Protein AF-A0A7Z8PC67-F1 (afdb_monomer_lite)

Secondary structure (DSSP, 8-state):
-------HHHHHHHHHTPPPSSPPP--SHHHHHHHHHIIIIIHHHHHHHHHHH-S-SHHHHHHHHHHHHHHHHHHHTT----HHHHHHHHHHHHHHHHS-HHHHHHHHHHHHH-HHHHHTT-TT-S-TTT----HHHHHTT-S-SGGGHHHHHHHHHHHHHHHHHT-

Sequence (167 aa):
MSKFMQDKELGQYRDLVKPLGYFEEGFNWKTAIGTMFIALIMLPASMYMQLMIGEVSLGPAAQWVTVILFLEMAKRARTFLKPAEIFILQSMIMIFIGLSPIEGFFWRQYIVQSDAARSFGLAGAFPDWYAPVAQEVLDTRSFFHTAWVVPMILLFVTMVVGRVDSL

Structure (mmCIF, N/CA/C/O backbone):
data_AF-A0A7Z8PC67-F1
#
_entry.id   AF-A0A7Z8PC67-F1
#
loop_
_atom_site.group_PDB
_atom_site.id
_atom_site.type_symbol
_atom_site.label_atom_id
_atom_site.label_alt_id
_atom_site.label_comp_id
_atom_site.label_asym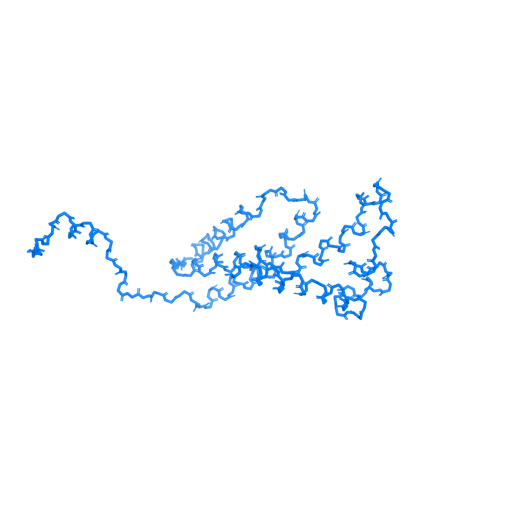_id
_atom_site.label_entity_id
_atom_site.label_seq_id
_atom_site.pdbx_PDB_ins_code
_atom_site.Cartn_x
_atom_site.Cartn_y
_atom_site.Cartn_z
_atom_site.occupancy
_atom_site.B_iso_or_equiv
_atom_site.auth_seq_id
_atom_site.auth_comp_id
_atom_site.auth_asym_id
_atom_site.auth_atom_id
_atom_site.pdbx_PDB_model_num
ATOM 1 N N . MET A 1 1 ? 10.513 -40.609 40.629 1.00 44.62 1 MET A N 1
ATOM 2 C CA . MET A 1 1 ? 9.077 -40.503 40.290 1.00 44.62 1 MET A CA 1
ATOM 3 C C . MET A 1 1 ? 8.455 -39.469 41.230 1.00 44.62 1 MET A C 1
ATOM 5 O O . MET A 1 1 ? 7.997 -39.828 42.304 1.00 44.62 1 MET A O 1
ATOM 9 N N . SER A 1 2 ? 8.581 -38.175 40.906 1.00 45.47 2 SER A N 1
ATOM 10 C CA . SER A 1 2 ? 8.124 -37.073 41.770 1.00 45.47 2 SER A CA 1
ATOM 11 C C . SER A 1 2 ? 6.746 -36.607 41.314 1.00 45.47 2 SER A C 1
ATOM 13 O O . SER A 1 2 ? 6.560 -36.187 40.175 1.00 45.47 2 SER A O 1
ATOM 15 N N . LYS A 1 3 ? 5.777 -36.777 42.206 1.00 52.38 3 LYS A N 1
ATOM 16 C CA . LYS A 1 3 ? 4.346 -36.591 42.005 1.00 52.38 3 LYS A CA 1
ATOM 17 C C . LYS A 1 3 ? 3.982 -35.163 42.439 1.00 52.38 3 LYS A C 1
ATOM 19 O O . LYS A 1 3 ? 4.010 -34.873 43.625 1.00 52.38 3 LYS A O 1
ATOM 24 N N . PHE A 1 4 ? 3.649 -34.307 41.474 1.00 53.88 4 PHE A N 1
ATOM 25 C CA . PHE A 1 4 ? 2.626 -33.250 41.557 1.00 53.88 4 PHE A CA 1
ATOM 26 C C . PHE A 1 4 ? 2.487 -32.451 42.874 1.00 53.88 4 PHE A C 1
ATOM 28 O O . PHE A 1 4 ? 1.382 -32.327 43.399 1.00 53.88 4 PHE A O 1
ATOM 35 N N . MET A 1 5 ? 3.554 -31.830 43.380 1.00 57.97 5 MET A N 1
ATOM 36 C CA . MET A 1 5 ? 3.373 -30.635 44.214 1.00 57.97 5 MET A CA 1
ATOM 37 C C . MET A 1 5 ? 3.044 -29.496 43.251 1.00 57.97 5 MET A C 1
ATOM 39 O O . MET A 1 5 ? 3.919 -28.971 42.570 1.00 57.97 5 MET A O 1
ATOM 43 N N . GLN A 1 6 ? 1.753 -29.212 43.100 1.00 62.25 6 GLN A N 1
ATOM 44 C CA . GLN A 1 6 ? 1.259 -28.072 42.343 1.00 62.25 6 GLN A CA 1
ATOM 45 C C . GLN A 1 6 ? 1.787 -26.808 43.029 1.00 62.25 6 GLN A C 1
ATOM 47 O O . GLN A 1 6 ? 1.271 -26.397 44.065 1.00 62.25 6 GLN A O 1
ATOM 52 N N . ASP A 1 7 ? 2.889 -26.281 42.500 1.00 72.81 7 ASP A N 1
ATOM 53 C CA . ASP A 1 7 ? 3.613 -25.159 43.082 1.00 72.81 7 ASP A CA 1
ATOM 54 C C . ASP A 1 7 ? 2.678 -23.947 43.161 1.00 72.81 7 ASP A C 1
ATOM 56 O O . ASP A 1 7 ? 2.104 -23.512 42.156 1.00 72.81 7 ASP A O 1
ATOM 60 N N . LYS A 1 8 ? 2.452 -23.454 44.379 1.00 73.75 8 LYS A N 1
ATOM 61 C CA . LYS A 1 8 ? 1.458 -22.413 44.670 1.00 73.75 8 LYS A CA 1
ATOM 62 C C . LYS A 1 8 ? 1.803 -21.114 43.933 1.00 73.75 8 LYS A C 1
ATOM 64 O O . LYS A 1 8 ? 0.904 -20.425 43.457 1.00 73.75 8 LYS A O 1
ATOM 69 N N . GLU A 1 9 ? 3.101 -20.874 43.758 1.00 74.00 9 GLU A N 1
ATOM 70 C CA . GLU A 1 9 ? 3.676 -19.791 42.962 1.00 74.00 9 GLU A CA 1
ATOM 71 C C . GLU A 1 9 ? 3.319 -19.946 41.472 1.00 74.00 9 GLU A C 1
ATOM 73 O O . GLU A 1 9 ? 2.787 -19.019 40.865 1.00 74.00 9 GLU A O 1
ATOM 78 N N . LEU A 1 10 ? 3.498 -21.139 40.878 1.00 74.12 10 LEU A N 1
ATOM 79 C CA . LEU A 1 10 ? 3.113 -21.408 39.478 1.00 74.12 10 LEU A CA 1
ATOM 80 C C . LEU A 1 10 ? 1.608 -21.229 39.247 1.00 74.12 10 LEU A C 1
ATOM 82 O O . LEU A 1 10 ? 1.200 -20.733 38.197 1.00 74.12 10 LEU A O 1
ATOM 86 N N . GLY A 1 11 ? 0.780 -21.620 40.219 1.00 75.06 11 GLY A N 1
ATOM 87 C CA . GLY A 1 11 ? -0.660 -21.363 40.186 1.00 75.06 11 GLY A CA 1
ATOM 88 C C . GLY A 1 11 ? -0.975 -19.867 40.155 1.00 75.06 11 GLY A C 1
ATOM 89 O O . GLY A 1 11 ? -1.784 -19.436 39.337 1.00 75.06 11 GLY A O 1
ATOM 90 N N . GLN A 1 12 ? -0.275 -19.078 40.972 1.00 77.94 12 GLN A N 1
ATOM 91 C CA . GLN A 1 12 ? -0.425 -17.627 41.023 1.00 77.94 12 GLN A CA 1
ATOM 92 C C . GLN A 1 12 ? -0.035 -16.980 39.687 1.00 77.94 12 GLN A C 1
ATOM 94 O O . GLN A 1 12 ? -0.828 -16.221 39.138 1.00 77.94 12 GLN A O 1
ATOM 99 N N . TYR A 1 13 ? 1.107 -17.352 39.096 1.00 77.31 13 TYR A N 1
ATOM 100 C CA . TYR A 1 13 ? 1.516 -16.855 37.772 1.00 77.31 13 TYR A CA 1
ATOM 101 C C . TYR A 1 13 ? 0.562 -17.273 36.647 1.00 77.31 13 TYR A C 1
ATOM 103 O O . TYR A 1 13 ? 0.290 -16.483 35.744 1.00 77.31 13 TYR A O 1
ATOM 111 N N . ARG A 1 14 ? 0.013 -18.491 36.707 1.00 77.81 14 ARG A N 1
ATOM 112 C CA . ARG A 1 14 ? -0.984 -18.968 35.739 1.00 77.81 14 ARG A CA 1
ATOM 113 C C . ARG A 1 14 ? -2.300 -18.199 35.848 1.00 77.81 14 ARG A C 1
ATOM 115 O O . ARG A 1 14 ? -2.924 -17.911 34.832 1.00 77.81 14 ARG A O 1
ATOM 122 N N . ASP A 1 15 ? -2.711 -17.854 37.063 1.00 78.75 15 ASP A N 1
ATOM 123 C CA . ASP A 1 15 ? -3.965 -17.141 37.307 1.00 78.75 15 ASP A CA 1
ATOM 124 C C . ASP A 1 15 ? -3.859 -15.632 37.014 1.00 78.75 15 ASP A C 1
ATOM 126 O O . ASP A 1 15 ? -4.884 -15.001 36.747 1.00 78.75 15 ASP A O 1
ATOM 130 N N . LEU A 1 16 ? -2.642 -15.066 36.977 1.00 81.25 16 LEU A N 1
ATOM 131 C CA . LEU A 1 16 ? -2.389 -13.700 36.490 1.00 81.25 16 LEU A CA 1
ATOM 132 C C . LEU A 1 16 ? -2.697 -13.536 34.994 1.00 81.25 16 LEU A C 1
ATOM 134 O O . LEU A 1 16 ? -3.027 -12.436 34.555 1.00 81.25 16 LEU A O 1
ATOM 138 N N . VAL A 1 17 ? -2.611 -14.616 34.212 1.00 74.25 17 VAL A N 1
ATOM 139 C CA . VAL A 1 17 ? -2.887 -14.618 32.770 1.00 74.25 17 VAL A CA 1
ATOM 140 C C . VAL A 1 17 ? -3.969 -15.651 32.472 1.00 74.25 17 VAL A C 1
ATOM 142 O O . VAL A 1 17 ? -3.735 -16.679 31.837 1.00 74.25 17 VAL A O 1
ATOM 145 N N . LYS A 1 18 ? -5.194 -15.385 32.939 1.00 73.19 18 LYS A N 1
ATOM 146 C CA . LYS A 1 18 ? -6.349 -16.155 32.472 1.00 73.19 18 LYS A CA 1
ATOM 147 C C . LYS A 1 18 ? -6.612 -15.827 30.999 1.00 73.19 18 LYS A C 1
ATOM 149 O O . LYS A 1 18 ? -6.814 -14.653 30.680 1.00 73.19 18 LYS A O 1
ATOM 154 N N . PRO A 1 19 ? -6.646 -16.831 30.103 1.00 71.56 19 PRO A N 1
ATOM 155 C CA . PRO A 1 19 ? -7.062 -16.600 28.729 1.00 71.56 19 PRO A CA 1
ATOM 156 C C . PRO A 1 19 ? -8.501 -16.079 28.730 1.00 71.56 19 PRO A C 1
ATOM 158 O O . PRO A 1 19 ? -9.335 -16.525 29.524 1.00 71.56 19 PRO A O 1
ATOM 161 N N . LEU A 1 20 ? -8.785 -15.111 27.860 1.00 66.81 20 LEU A N 1
ATOM 162 C CA . LEU A 1 20 ? -10.130 -14.566 27.713 1.00 66.81 20 LEU A CA 1
ATOM 163 C C . LEU A 1 20 ? -11.090 -15.704 27.343 1.00 66.81 20 LEU A C 1
ATOM 165 O O . LEU A 1 20 ? -10.846 -16.455 26.403 1.00 66.81 20 LEU A O 1
ATOM 169 N N . GLY A 1 21 ? -12.172 -15.848 28.112 1.00 78.31 21 GLY A N 1
ATOM 170 C CA . GLY A 1 21 ? -13.147 -16.928 27.922 1.00 78.31 21 GLY A CA 1
ATOM 171 C C . GLY A 1 21 ? -14.048 -16.752 26.697 1.00 78.31 21 GLY A C 1
ATOM 172 O O . GLY A 1 21 ? -14.796 -17.665 26.361 1.00 78.31 21 GLY A O 1
ATOM 173 N N . TYR A 1 22 ? -13.999 -15.592 26.040 1.00 81.44 22 TYR A N 1
ATOM 174 C CA . TYR A 1 22 ? -14.762 -15.296 24.833 1.00 81.44 22 TYR A CA 1
ATOM 175 C C . TYR A 1 22 ? -13.953 -14.408 23.888 1.00 81.44 22 TYR A C 1
ATOM 177 O O . TYR A 1 22 ? -13.145 -13.584 24.318 1.00 81.44 22 TYR A O 1
ATOM 185 N N . PHE A 1 23 ? -14.197 -14.580 22.592 1.00 80.81 23 PHE A N 1
ATOM 186 C CA . PHE A 1 23 ? -13.659 -13.723 21.545 1.00 80.81 23 PHE A CA 1
ATOM 187 C C . PHE A 1 23 ? -14.688 -12.646 21.209 1.00 80.81 23 PHE A C 1
ATOM 189 O O . PHE A 1 23 ? -15.853 -12.953 20.957 1.00 80.81 23 PHE A O 1
ATOM 196 N N . GLU A 1 24 ? -14.268 -11.382 21.212 1.00 85.69 24 GLU A N 1
ATOM 197 C CA . GLU A 1 24 ? -15.101 -10.297 20.702 1.00 85.69 24 GLU A CA 1
ATOM 198 C C . GLU A 1 24 ? -15.010 -10.232 19.177 1.00 85.69 24 GLU A C 1
ATOM 200 O O . GLU A 1 24 ? -13.920 -10.209 18.605 1.00 85.69 24 GLU A O 1
ATOM 205 N N . GLU A 1 25 ? -16.161 -10.154 18.511 1.00 89.88 25 GLU A N 1
ATOM 206 C CA . GLU A 1 25 ? -16.210 -9.934 17.071 1.00 89.88 25 GLU A CA 1
ATOM 207 C C . GLU A 1 25 ? -15.798 -8.494 16.736 1.00 89.88 25 GLU A C 1
ATOM 209 O O . GLU A 1 25 ? -16.452 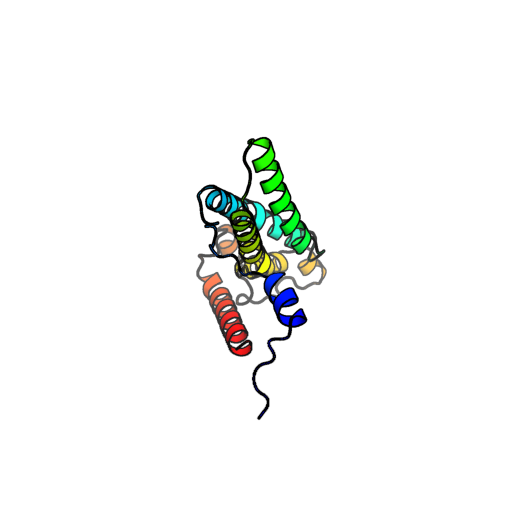-7.521 17.129 1.00 89.88 25 GLU A O 1
ATOM 214 N N . GLY A 1 26 ? -14.690 -8.365 16.006 1.00 90.44 26 GLY A N 1
ATOM 215 C CA . GLY A 1 26 ? -14.199 -7.084 15.506 1.00 90.44 26 GLY A CA 1
ATOM 216 C C . GLY A 1 26 ? -14.739 -6.724 14.125 1.00 90.44 26 GLY A C 1
ATOM 217 O O . GLY A 1 26 ? -14.739 -5.548 13.778 1.00 90.44 26 GLY A O 1
ATOM 218 N N . PHE A 1 27 ? -15.167 -7.706 13.321 1.00 94.50 27 PHE A N 1
ATOM 219 C CA . PHE A 1 27 ? -15.549 -7.470 11.930 1.00 94.50 27 PHE A CA 1
ATOM 220 C C . PHE A 1 27 ? -17.002 -7.015 11.859 1.00 94.50 27 PHE A C 1
ATOM 222 O O . PHE A 1 27 ? -17.933 -7.797 12.007 1.00 94.50 27 PHE A O 1
ATOM 229 N N . ASN A 1 28 ? -17.201 -5.721 11.650 1.00 94.38 28 ASN A N 1
ATOM 230 C CA . ASN A 1 28 ? -18.521 -5.125 11.507 1.00 94.38 28 ASN A CA 1
ATOM 231 C C . ASN A 1 28 ? -18.498 -3.924 10.553 1.00 94.38 28 ASN A C 1
ATOM 233 O O . ASN A 1 28 ? -17.485 -3.604 9.928 1.00 94.38 28 ASN A O 1
ATOM 237 N N . TRP A 1 29 ? -19.630 -3.228 10.448 1.00 93.94 29 TRP A N 1
ATOM 238 C CA . TRP A 1 29 ? -19.782 -2.105 9.527 1.00 93.94 29 TRP A CA 1
ATOM 239 C C . TRP A 1 29 ? -18.808 -0.944 9.792 1.00 93.94 29 TRP A C 1
ATOM 241 O O . TRP A 1 29 ? -18.331 -0.324 8.843 1.00 93.94 29 TRP A O 1
ATOM 251 N N . LYS A 1 30 ? -18.433 -0.686 11.057 1.00 92.56 30 LYS A N 1
ATOM 252 C CA . LYS A 1 30 ? -17.432 0.344 11.392 1.00 92.56 30 LYS A CA 1
ATOM 253 C C . LYS A 1 30 ? -16.067 -0.028 10.819 1.00 92.56 30 LYS A C 1
ATOM 255 O O . LYS A 1 30 ? -15.424 0.801 10.179 1.00 92.56 30 LYS A O 1
ATOM 260 N N . THR A 1 31 ? -15.649 -1.284 10.992 1.00 94.50 31 THR A N 1
ATOM 261 C CA . THR A 1 31 ? -14.382 -1.765 10.425 1.00 94.50 31 THR A CA 1
ATOM 262 C C . THR A 1 31 ? -14.425 -1.873 8.907 1.00 94.50 31 THR A C 1
ATOM 264 O O . THR A 1 31 ? -13.419 -1.596 8.264 1.00 94.50 31 THR A O 1
ATOM 267 N N . ALA A 1 32 ? -15.574 -2.206 8.312 1.00 95.19 32 ALA A N 1
ATOM 268 C CA . ALA A 1 32 ? -15.727 -2.267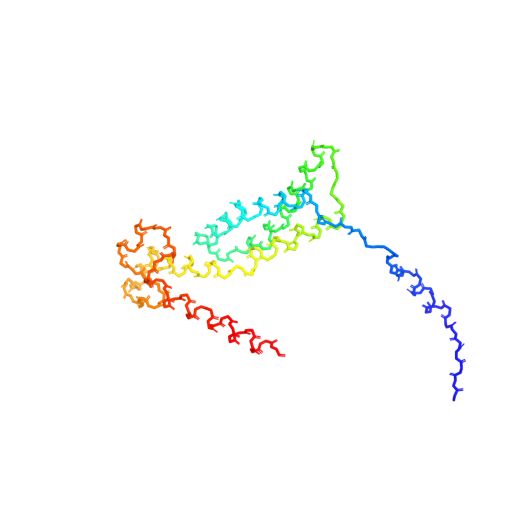 6.860 1.00 95.19 32 ALA A CA 1
ATOM 269 C C . ALA A 1 32 ? -15.556 -0.880 6.218 1.00 95.19 32 ALA A C 1
ATOM 271 O O . ALA A 1 32 ? -14.752 -0.721 5.299 1.00 95.19 32 ALA A O 1
ATOM 272 N N . ILE A 1 33 ? -16.232 0.143 6.755 1.00 94.19 33 ILE A N 1
ATOM 273 C CA . ILE A 1 33 ? -16.065 1.531 6.298 1.00 94.19 33 ILE A CA 1
ATOM 274 C C . ILE A 1 33 ? -14.627 2.006 6.527 1.00 94.19 33 ILE A C 1
ATOM 276 O O . ILE A 1 33 ? -14.026 2.599 5.632 1.00 94.19 33 ILE A O 1
ATOM 280 N N . GLY A 1 34 ? -14.050 1.725 7.700 1.00 93.50 34 GLY A N 1
ATOM 281 C CA . GLY A 1 34 ? -12.664 2.096 7.985 1.00 93.50 34 GLY A CA 1
ATOM 282 C C . GLY A 1 34 ? -11.673 1.438 7.021 1.00 93.50 34 GLY A C 1
ATOM 283 O O . GLY A 1 34 ? -10.769 2.099 6.521 1.00 93.50 34 GLY A O 1
ATOM 284 N N . THR A 1 35 ? -11.893 0.173 6.666 1.00 94.00 35 THR A N 1
ATOM 285 C CA . THR A 1 35 ? -11.085 -0.543 5.665 1.00 94.00 35 THR A CA 1
ATOM 286 C C . THR A 1 35 ? -11.206 0.094 4.285 1.00 94.00 35 THR A C 1
ATOM 288 O O . THR A 1 35 ? -10.203 0.267 3.597 1.00 94.00 35 THR A O 1
ATOM 291 N N . MET A 1 36 ? -12.409 0.513 3.889 1.00 94.75 36 MET A N 1
ATOM 292 C CA . MET A 1 36 ? -12.616 1.231 2.631 1.00 94.75 36 MET A CA 1
ATOM 293 C C . MET A 1 36 ? -11.879 2.577 2.612 1.00 94.75 36 MET A C 1
ATOM 295 O O . MET A 1 36 ? -11.252 2.915 1.611 1.00 94.75 36 MET A O 1
ATOM 299 N N . PHE A 1 37 ? -11.893 3.319 3.722 1.00 92.62 37 PHE A N 1
ATOM 300 C CA . PHE A 1 37 ? -11.102 4.544 3.869 1.00 92.62 37 PHE A CA 1
ATOM 301 C C . PHE A 1 37 ? -9.599 4.267 3.716 1.00 92.62 37 PHE A C 1
ATOM 303 O O . PHE A 1 37 ? -8.906 4.985 2.996 1.00 92.62 37 PHE A O 1
ATOM 310 N N . ILE A 1 38 ? -9.095 3.199 4.340 1.00 91.62 38 ILE A N 1
ATOM 311 C CA . ILE A 1 38 ? -7.688 2.796 4.221 1.00 91.62 38 ILE A CA 1
ATOM 312 C C . ILE A 1 38 ? -7.340 2.496 2.756 1.00 91.62 38 ILE A C 1
ATOM 314 O O . ILE A 1 38 ? -6.372 3.038 2.228 1.00 91.62 38 ILE A O 1
ATOM 318 N N . ALA A 1 39 ? -8.155 1.686 2.080 1.00 90.31 39 ALA A N 1
ATOM 319 C CA . ALA A 1 39 ? -7.901 1.273 0.704 1.00 90.31 39 ALA A CA 1
ATOM 320 C C . ALA A 1 39 ? -7.987 2.432 -0.305 1.00 90.31 39 ALA A C 1
ATOM 322 O O . ALA A 1 39 ? -7.179 2.502 -1.226 1.00 90.31 39 ALA A O 1
ATOM 323 N N . LEU A 1 40 ? -8.960 3.336 -0.153 1.00 91.44 40 LEU A N 1
ATOM 324 C CA . LEU A 1 40 ? -9.225 4.383 -1.147 1.00 91.44 40 LEU A CA 1
ATOM 325 C C . LEU A 1 40 ? -8.478 5.691 -0.890 1.00 91.44 40 LEU A C 1
ATOM 327 O O . LEU A 1 40 ? -8.261 6.447 -1.832 1.00 91.44 40 LEU A O 1
ATOM 331 N N . ILE A 1 41 ? -8.128 5.991 0.361 1.00 90.38 41 ILE A N 1
ATOM 332 C CA . ILE A 1 41 ? -7.524 7.278 0.733 1.00 90.38 41 ILE A CA 1
ATOM 333 C C . ILE A 1 41 ? -6.104 7.067 1.236 1.00 90.38 41 ILE A C 1
ATOM 335 O O . ILE A 1 41 ? -5.178 7.689 0.717 1.00 90.38 41 ILE A O 1
ATOM 339 N N . MET A 1 42 ? -5.910 6.178 2.213 1.00 87.62 42 MET A N 1
ATOM 340 C CA . MET A 1 42 ? -4.589 6.014 2.826 1.00 87.62 42 MET A CA 1
ATOM 341 C C . MET A 1 42 ? -3.583 5.384 1.870 1.00 87.62 42 MET A C 1
ATOM 343 O O . MET A 1 42 ? -2.465 5.878 1.791 1.00 87.62 42 MET A O 1
ATOM 347 N N . LEU A 1 43 ? -3.980 4.350 1.125 1.00 86.94 43 LEU A N 1
ATOM 348 C CA . LEU A 1 43 ? -3.107 3.675 0.166 1.00 86.94 43 LEU A CA 1
ATOM 349 C C . LEU A 1 43 ? -2.560 4.626 -0.921 1.00 86.94 43 LEU A C 1
ATOM 351 O O . LEU A 1 43 ? -1.342 4.742 -1.035 1.00 86.94 43 LEU A O 1
ATOM 355 N N . PRO A 1 44 ? -3.382 5.363 -1.699 1.00 87.38 44 PRO A N 1
ATOM 356 C CA . PRO A 1 44 ? -2.833 6.276 -2.702 1.00 87.38 44 PRO A CA 1
ATOM 357 C C . PRO A 1 44 ? -2.046 7.435 -2.077 1.00 87.38 44 PRO A C 1
ATOM 359 O O . PRO A 1 44 ? -1.051 7.872 -2.656 1.00 87.38 44 PRO A O 1
ATOM 362 N N . ALA A 1 45 ? -2.444 7.917 -0.893 1.00 86.38 45 ALA A N 1
ATOM 363 C CA . ALA A 1 45 ? -1.710 8.967 -0.191 1.00 86.38 45 ALA A CA 1
ATOM 364 C C . ALA A 1 45 ? -0.316 8.498 0.252 1.00 86.38 45 ALA A C 1
ATOM 366 O O . ALA A 1 45 ? 0.663 9.215 0.037 1.00 86.38 45 ALA A O 1
ATOM 367 N N . SER A 1 46 ? -0.202 7.298 0.834 1.00 83.69 46 SER A N 1
ATOM 368 C CA . SER A 1 46 ? 1.088 6.744 1.254 1.00 83.69 46 SER A CA 1
ATOM 369 C C . SER A 1 46 ? 1.994 6.488 0.056 1.00 83.69 46 SER A C 1
ATOM 371 O O . SER A 1 46 ? 3.161 6.870 0.093 1.00 83.69 46 SER A O 1
ATOM 373 N N . MET A 1 47 ? 1.442 5.937 -1.029 1.00 86.12 47 MET A N 1
ATOM 374 C CA . MET A 1 47 ? 2.184 5.686 -2.265 1.00 86.12 47 MET A CA 1
ATOM 375 C C . MET A 1 47 ? 2.720 6.980 -2.882 1.00 86.12 47 MET A C 1
ATOM 377 O O . MET A 1 47 ? 3.890 7.044 -3.246 1.00 86.12 47 MET A O 1
ATOM 381 N N . TYR A 1 48 ? 1.910 8.041 -2.965 1.00 86.81 48 TYR A N 1
ATOM 382 C CA . TYR A 1 48 ? 2.378 9.334 -3.475 1.00 86.81 48 TYR A CA 1
ATOM 383 C C . TYR A 1 48 ? 3.541 9.887 -2.645 1.00 86.81 48 TYR A C 1
ATOM 385 O O . TYR A 1 48 ? 4.562 10.301 -3.197 1.00 86.81 48 TYR A O 1
ATOM 393 N N . MET A 1 49 ? 3.395 9.872 -1.318 1.00 85.44 49 MET A N 1
ATOM 394 C CA . MET A 1 49 ? 4.421 10.378 -0.408 1.00 85.44 49 MET A CA 1
ATOM 395 C C . MET A 1 49 ? 5.722 9.590 -0.548 1.00 85.44 49 MET A C 1
ATOM 397 O O . MET A 1 49 ? 6.788 10.194 -0.637 1.00 85.44 49 MET A O 1
ATOM 401 N N . GLN A 1 50 ? 5.636 8.265 -0.642 1.00 82.56 50 GLN A N 1
ATOM 402 C CA . GLN A 1 50 ? 6.794 7.402 -0.844 1.00 82.56 50 GLN A CA 1
ATOM 403 C C . GLN A 1 50 ? 7.488 7.651 -2.189 1.00 82.56 50 GLN A C 1
ATOM 405 O O . GLN A 1 50 ? 8.713 7.704 -2.236 1.00 82.56 50 GLN A O 1
ATOM 410 N N . LEU A 1 51 ? 6.735 7.852 -3.275 1.00 86.25 51 LEU A N 1
ATOM 411 C CA . LEU A 1 51 ? 7.308 8.133 -4.598 1.00 86.25 51 LEU A CA 1
ATOM 412 C C . LEU A 1 51 ? 8.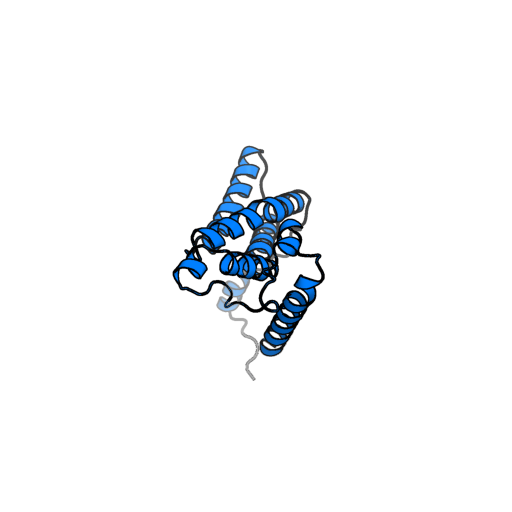009 9.501 -4.644 1.00 86.25 51 LEU A C 1
ATOM 414 O O . LEU A 1 51 ? 9.083 9.628 -5.230 1.00 86.25 51 LEU A O 1
ATOM 418 N N . MET A 1 52 ? 7.413 10.523 -4.026 1.00 83.62 52 MET A N 1
ATOM 419 C CA . MET A 1 52 ? 7.912 11.903 -4.086 1.00 83.62 52 MET A CA 1
ATOM 420 C C . MET A 1 52 ? 9.043 12.192 -3.102 1.00 83.62 52 MET A C 1
ATOM 422 O O . MET A 1 52 ? 10.009 12.866 -3.449 1.00 83.62 52 MET A O 1
ATOM 426 N N . ILE A 1 53 ? 8.903 11.730 -1.861 1.00 83.50 53 ILE A N 1
ATOM 427 C CA . ILE A 1 53 ? 9.831 12.044 -0.764 1.00 83.50 53 ILE A CA 1
ATOM 428 C C . ILE A 1 53 ? 10.865 10.920 -0.595 1.00 83.50 53 ILE A C 1
ATOM 430 O O . ILE A 1 53 ? 11.931 11.140 -0.020 1.00 83.50 53 ILE A O 1
ATOM 434 N N . GLY A 1 54 ? 10.586 9.732 -1.137 1.00 76.31 54 GLY A N 1
ATOM 435 C CA . GLY A 1 54 ? 11.377 8.523 -0.937 1.00 76.31 54 GLY A CA 1
ATOM 436 C C . GLY A 1 54 ? 10.965 7.761 0.325 1.00 76.31 54 GLY A C 1
ATOM 437 O O . GLY A 1 54 ? 10.018 8.123 1.022 1.00 76.31 54 GLY A O 1
ATOM 438 N N . GLU A 1 55 ? 11.719 6.712 0.657 1.00 67.62 55 GLU A N 1
ATOM 439 C CA . GLU A 1 55 ? 11.513 5.857 1.841 1.00 67.62 55 GLU A CA 1
ATOM 440 C C . GLU A 1 55 ? 11.880 6.530 3.180 1.00 67.62 55 GLU A C 1
ATOM 442 O O . GLU A 1 55 ? 12.260 5.866 4.148 1.00 67.62 55 GLU A O 1
ATOM 447 N N . VAL A 1 56 ? 11.775 7.857 3.295 1.00 60.00 56 VAL A N 1
ATOM 448 C CA . VAL A 1 56 ? 11.839 8.478 4.622 1.00 60.00 56 VAL A CA 1
ATOM 449 C C . VAL A 1 56 ? 10.644 7.936 5.410 1.00 60.00 56 VAL A C 1
ATOM 451 O O . VAL A 1 56 ? 9.507 8.059 4.965 1.00 60.00 56 VAL A O 1
ATOM 454 N N . SER A 1 57 ? 10.934 7.290 6.543 1.00 57.59 57 SER A N 1
ATOM 455 C CA . SER A 1 57 ? 10.153 6.313 7.331 1.00 57.59 57 SER A CA 1
ATOM 456 C C . SER A 1 57 ? 8.777 6.747 7.879 1.00 57.59 57 SER A C 1
ATOM 458 O O . SER A 1 57 ? 8.348 6.321 8.952 1.00 57.59 57 SER A O 1
ATOM 460 N N . LEU A 1 58 ? 8.024 7.551 7.134 1.00 61.62 58 LEU A N 1
ATOM 461 C CA . LEU A 1 58 ? 6.640 7.915 7.418 1.00 61.62 58 LEU A CA 1
ATOM 462 C C . LEU A 1 58 ? 5.695 6.708 7.404 1.00 61.62 58 LEU A C 1
ATOM 464 O O . LEU A 1 58 ? 4.640 6.793 8.023 1.00 61.62 58 LEU A O 1
ATOM 468 N N . GLY A 1 59 ? 6.065 5.591 6.765 1.00 68.94 59 GLY A N 1
ATOM 469 C CA . GLY A 1 59 ? 5.243 4.379 6.661 1.00 68.94 59 GLY A CA 1
ATOM 470 C C . GLY A 1 59 ? 4.716 3.887 8.016 1.00 68.94 59 GLY A C 1
ATOM 471 O O . GLY A 1 59 ? 3.511 3.971 8.245 1.00 68.94 59 GLY A O 1
ATOM 472 N N . PRO A 1 60 ? 5.578 3.456 8.959 1.00 73.38 60 PRO A N 1
ATOM 473 C CA . PRO A 1 60 ? 5.140 3.005 10.285 1.00 73.38 60 PRO A CA 1
ATOM 474 C C . PRO A 1 60 ? 4.385 4.072 11.093 1.00 73.38 60 PRO A C 1
ATOM 476 O O . PRO A 1 60 ? 3.437 3.756 11.810 1.00 73.38 60 PRO A O 1
ATOM 479 N N . ALA A 1 61 ? 4.768 5.348 10.975 1.00 78.56 61 ALA A N 1
ATOM 480 C CA . ALA A 1 61 ? 4.101 6.439 11.687 1.00 78.56 61 ALA A CA 1
ATOM 481 C C . ALA A 1 61 ? 2.680 6.690 11.155 1.00 78.56 61 ALA A C 1
ATOM 483 O O . ALA A 1 61 ? 1.745 6.866 11.940 1.00 78.56 61 ALA A O 1
ATOM 484 N N . ALA A 1 62 ? 2.495 6.647 9.833 1.00 78.25 62 ALA A N 1
ATOM 485 C CA . ALA A 1 62 ? 1.203 6.832 9.181 1.00 78.25 62 ALA A CA 1
ATOM 486 C C . ALA A 1 62 ? 0.181 5.777 9.628 1.00 78.25 62 ALA A C 1
ATOM 488 O O . ALA A 1 62 ? -1.007 6.088 9.751 1.00 78.25 62 ALA A O 1
ATOM 489 N N . GLN A 1 63 ? 0.633 4.559 9.944 1.00 82.00 63 GLN A N 1
ATOM 490 C CA . GLN A 1 63 ? -0.238 3.495 10.445 1.00 82.00 63 GLN A CA 1
ATOM 491 C C . GLN A 1 63 ? -0.882 3.883 11.780 1.00 82.00 63 GLN A C 1
ATOM 493 O O . GLN A 1 63 ? -2.108 3.887 11.911 1.00 82.00 63 GLN A O 1
ATOM 498 N N . TRP A 1 64 ? -0.062 4.298 12.747 1.00 87.19 64 TRP A N 1
ATOM 499 C CA . TRP A 1 64 ? -0.539 4.717 14.064 1.00 87.19 64 TRP A CA 1
ATOM 500 C C . TRP A 1 64 ? -1.394 5.978 13.996 1.00 87.19 64 TRP A C 1
ATOM 502 O O . TRP A 1 64 ? -2.439 6.042 14.642 1.00 87.19 64 TRP A O 1
ATOM 512 N N . VAL A 1 65 ? -1.005 6.954 13.171 1.00 88.44 65 VAL A N 1
ATOM 513 C CA . VAL A 1 65 ? -1.802 8.171 12.954 1.00 88.44 65 VAL A CA 1
ATOM 514 C C . VAL A 1 65 ? -3.192 7.821 12.424 1.00 88.44 65 VAL A C 1
ATOM 516 O O . VAL A 1 65 ? -4.180 8.366 12.907 1.00 88.44 65 VAL A O 1
ATOM 519 N N . THR A 1 66 ? -3.296 6.868 11.500 1.00 88.88 66 THR A N 1
ATOM 520 C CA . THR A 1 66 ? -4.587 6.425 10.951 1.00 88.88 66 THR A CA 1
ATOM 521 C C . THR A 1 66 ? -5.481 5.805 12.024 1.00 88.88 66 THR A C 1
ATOM 523 O O . THR A 1 66 ? -6.662 6.145 12.116 1.00 88.88 66 THR A O 1
ATOM 526 N N . VAL A 1 67 ? -4.930 4.946 12.887 1.00 89.62 67 VAL A N 1
ATOM 527 C CA . VAL A 1 67 ? -5.690 4.386 14.018 1.00 89.62 67 VAL A CA 1
ATOM 528 C C . VAL A 1 67 ? -6.141 5.474 14.984 1.00 89.62 67 VAL A C 1
ATOM 530 O O . VAL A 1 67 ? -7.300 5.478 15.403 1.00 89.62 67 VAL A O 1
ATOM 533 N N . ILE A 1 68 ? -5.262 6.425 15.306 1.00 91.88 68 ILE A N 1
ATOM 534 C CA . ILE A 1 68 ? -5.595 7.559 16.175 1.00 91.88 68 ILE A CA 1
ATOM 535 C C . ILE A 1 68 ? -6.721 8.397 15.558 1.00 91.88 68 ILE A C 1
ATOM 537 O O . ILE A 1 68 ? -7.657 8.767 16.265 1.00 91.88 68 ILE A O 1
ATOM 541 N N . LEU A 1 69 ? -6.694 8.646 14.246 1.00 92.81 69 LEU A N 1
ATOM 542 C CA . LEU A 1 69 ? -7.766 9.361 13.550 1.00 92.81 69 LEU A CA 1
ATOM 543 C C . LEU A 1 69 ? -9.112 8.633 13.666 1.00 92.81 69 LEU A C 1
ATOM 545 O O . LEU A 1 69 ? -10.124 9.285 13.928 1.00 92.81 69 LEU A O 1
ATOM 549 N N . PHE A 1 70 ? -9.145 7.303 13.537 1.00 93.25 70 PHE A N 1
ATOM 550 C CA . PHE A 1 70 ? -10.376 6.532 13.744 1.00 93.25 70 PHE A CA 1
ATOM 551 C C . PHE A 1 70 ? -10.867 6.578 15.194 1.00 93.25 70 PHE A C 1
ATOM 553 O O . PHE A 1 70 ? -12.070 6.722 15.425 1.00 93.25 70 PHE A O 1
ATOM 560 N N . LEU A 1 71 ? -9.958 6.503 16.168 1.00 94.00 71 LEU A N 1
ATOM 561 C CA . LEU A 1 71 ? -10.292 6.640 17.588 1.00 94.00 71 LEU A CA 1
ATOM 562 C C . LEU A 1 71 ? -10.885 8.019 17.899 1.00 94.00 71 LEU A C 1
ATOM 564 O O . LEU A 1 71 ? -11.925 8.115 18.555 1.00 94.00 71 LEU A O 1
ATOM 568 N N . GLU A 1 72 ? -10.273 9.083 17.386 1.00 95.12 72 GLU A N 1
ATOM 569 C CA . GLU A 1 72 ? -10.763 10.452 17.554 1.00 95.12 72 GLU A CA 1
ATOM 570 C C . GLU A 1 72 ? -12.091 10.682 16.823 1.00 95.12 72 GLU A C 1
ATOM 572 O O . GLU A 1 72 ? -12.992 11.331 17.360 1.00 95.12 72 GLU A O 1
ATOM 577 N N . MET A 1 73 ? -12.268 10.111 15.629 1.00 93.44 73 MET A N 1
ATOM 578 C CA . MET A 1 73 ? -13.538 10.161 14.903 1.00 93.44 73 MET A CA 1
ATOM 579 C C . MET A 1 73 ? -14.655 9.460 15.682 1.00 93.44 73 MET A C 1
ATOM 581 O O . MET A 1 73 ? -15.736 10.030 15.839 1.00 93.44 73 MET A O 1
ATOM 585 N N . ALA A 1 74 ? -14.392 8.265 16.216 1.00 93.12 74 ALA A N 1
ATOM 586 C CA . ALA A 1 74 ? -15.345 7.534 17.046 1.00 93.12 74 ALA A CA 1
ATOM 587 C C . ALA A 1 74 ? -15.745 8.361 18.276 1.00 93.12 74 ALA A C 1
ATOM 589 O O . ALA A 1 74 ? -16.935 8.587 18.514 1.00 93.12 74 ALA A O 1
ATOM 590 N N . LYS A 1 75 ? -14.754 8.915 18.984 1.00 93.19 75 LYS A N 1
ATOM 591 C CA . LYS A 1 75 ? -14.964 9.781 20.150 1.00 93.19 75 LYS A CA 1
ATOM 592 C C . LYS A 1 75 ? -15.830 11.001 19.816 1.00 93.19 75 LYS A C 1
ATOM 594 O O . LYS A 1 75 ? -16.758 11.314 20.561 1.00 93.19 75 LYS A O 1
ATOM 599 N N . ARG A 1 76 ? -15.584 11.664 18.679 1.00 95.50 76 ARG A N 1
ATOM 600 C CA . ARG A 1 76 ? -16.387 12.810 18.200 1.00 95.50 76 ARG A CA 1
ATOM 601 C C . ARG A 1 76 ? -17.810 12.415 17.820 1.00 95.50 76 ARG A C 1
ATOM 603 O O . ARG A 1 76 ? -18.745 13.163 18.093 1.00 95.50 76 ARG A O 1
ATOM 610 N N . ALA A 1 77 ? -17.988 11.227 17.257 1.00 92.88 77 ALA A N 1
ATOM 611 C CA . ALA A 1 77 ? -19.297 10.654 16.971 1.00 92.88 77 ALA A CA 1
ATOM 612 C C . ALA A 1 77 ? -20.018 10.115 18.229 1.00 92.88 77 ALA A C 1
ATOM 614 O O . ALA A 1 77 ? -21.089 9.526 18.105 1.00 92.88 77 ALA A O 1
ATOM 615 N N . ARG A 1 78 ? -19.467 10.329 19.439 1.00 94.88 78 ARG A N 1
ATOM 616 C CA . ARG A 1 78 ? -19.975 9.797 20.720 1.00 94.88 78 ARG A CA 1
ATOM 617 C C . ARG A 1 78 ? -20.129 8.270 20.716 1.00 94.88 78 ARG A C 1
ATOM 619 O O . ARG A 1 78 ? -21.010 7.726 21.375 1.00 94.88 78 ARG A O 1
ATOM 626 N N . THR A 1 79 ? -19.261 7.582 19.980 1.00 92.00 79 THR A N 1
ATOM 627 C CA . THR A 1 79 ? -19.145 6.121 19.958 1.00 92.00 79 THR A CA 1
ATOM 628 C C . THR A 1 79 ? -17.733 5.707 20.376 1.00 92.00 79 THR A C 1
ATOM 630 O O . THR A 1 79 ? -16.826 6.530 20.479 1.00 92.00 79 THR A O 1
ATOM 633 N N . PHE A 1 80 ? -17.530 4.414 20.608 1.00 91.88 80 PHE A N 1
ATOM 634 C CA . PHE A 1 80 ? -16.222 3.844 20.916 1.00 91.88 80 PHE A CA 1
ATOM 635 C C . PHE A 1 80 ? -15.888 2.718 19.937 1.00 91.88 80 PHE A C 1
ATOM 637 O O . PHE A 1 80 ? -16.786 2.090 19.358 1.00 91.88 80 PHE A O 1
ATOM 644 N N . LEU A 1 81 ? -14.589 2.487 19.745 1.00 92.69 81 LEU A N 1
ATOM 645 C CA . LEU A 1 81 ? -14.078 1.321 19.037 1.00 92.69 81 LEU A CA 1
ATOM 646 C C . LEU A 1 81 ? -13.651 0.267 20.055 1.00 92.69 81 LEU A C 1
ATOM 648 O O . LEU A 1 81 ? -12.915 0.572 20.994 1.00 92.69 81 LEU A O 1
ATOM 652 N N . LYS A 1 82 ? -14.124 -0.965 19.876 1.00 93.06 82 LYS A N 1
ATOM 653 C CA . LYS A 1 82 ? -13.706 -2.102 20.704 1.00 93.06 82 LYS A CA 1
ATOM 654 C C . LYS A 1 82 ? -12.253 -2.472 20.384 1.00 93.06 82 LYS A C 1
ATOM 656 O O . LYS A 1 82 ? -11.835 -2.291 19.238 1.00 93.06 82 LYS A O 1
ATOM 661 N N . PRO A 1 83 ? -11.504 -3.079 21.320 1.00 91.81 83 PRO A N 1
ATOM 662 C CA . PRO A 1 83 ? -10.157 -3.581 21.040 1.00 91.81 83 PRO A CA 1
ATOM 663 C C . PRO A 1 83 ? -10.092 -4.489 19.801 1.00 91.81 83 PRO A C 1
ATOM 665 O O . PRO A 1 83 ? -9.182 -4.347 18.988 1.00 91.81 83 PRO A O 1
ATOM 668 N N . ALA A 1 84 ? -11.098 -5.349 19.598 1.00 93.88 84 ALA A N 1
ATOM 669 C CA . ALA A 1 84 ? -11.192 -6.207 18.415 1.00 93.88 84 ALA A CA 1
ATOM 670 C C . ALA A 1 84 ? -11.365 -5.417 17.100 1.00 93.88 84 ALA A C 1
ATOM 672 O O . ALA A 1 84 ? -10.780 -5.775 16.082 1.00 93.88 84 ALA A O 1
ATOM 673 N N . GLU A 1 85 ? -12.124 -4.318 17.109 1.00 95.00 85 GLU A N 1
ATOM 674 C CA . GLU A 1 85 ? -12.318 -3.458 15.930 1.00 95.00 85 GLU A CA 1
ATOM 675 C C . GLU A 1 85 ? -11.032 -2.700 15.582 1.00 95.00 85 GLU A C 1
ATOM 677 O O . GLU A 1 85 ? -10.654 -2.612 14.415 1.00 95.00 85 GLU A O 1
ATOM 682 N N . ILE A 1 86 ? -10.334 -2.191 16.604 1.00 93.75 86 ILE A N 1
ATOM 683 C CA . ILE A 1 86 ? -9.033 -1.526 16.454 1.00 93.75 86 ILE A CA 1
ATOM 684 C C . ILE A 1 86 ? -8.013 -2.504 15.874 1.00 93.75 86 ILE A C 1
ATOM 686 O O . ILE A 1 86 ? -7.281 -2.147 14.954 1.00 93.75 86 ILE A O 1
ATOM 690 N N . PHE A 1 87 ? -7.993 -3.742 16.372 1.00 92.94 87 PHE A N 1
ATOM 691 C CA . PHE A 1 87 ? -7.112 -4.784 15.861 1.00 92.94 87 PHE A CA 1
ATOM 692 C C . PHE A 1 87 ? -7.353 -5.065 14.373 1.00 92.94 87 PHE A C 1
ATOM 694 O O . PHE A 1 87 ? -6.392 -5.136 13.606 1.00 92.94 87 PHE A O 1
ATOM 701 N N . ILE A 1 88 ? -8.615 -5.173 13.940 1.00 94.31 88 ILE A N 1
ATOM 702 C CA . ILE A 1 88 ? -8.933 -5.359 12.517 1.00 94.31 88 ILE A CA 1
ATOM 703 C C . ILE A 1 88 ? -8.488 -4.154 11.695 1.00 94.31 88 ILE A C 1
ATOM 705 O O . ILE A 1 88 ? -7.816 -4.343 10.685 1.00 94.31 88 ILE A O 1
ATOM 709 N N . LEU A 1 89 ? -8.803 -2.928 12.122 1.00 93.75 89 LEU A N 1
ATOM 710 C CA . LEU A 1 89 ? -8.378 -1.723 11.404 1.00 93.75 89 LEU A CA 1
ATOM 711 C C . LEU A 1 89 ? -6.853 -1.658 11.278 1.00 93.75 89 LEU A C 1
ATOM 713 O O . LEU A 1 89 ? -6.348 -1.468 10.175 1.00 93.75 89 LEU A O 1
ATOM 717 N N . GLN A 1 90 ? -6.123 -1.900 12.367 1.00 91.88 90 GLN A N 1
ATOM 718 C CA . GLN A 1 90 ? -4.661 -1.953 12.357 1.00 91.88 90 GLN A CA 1
ATOM 719 C C . GLN A 1 90 ? -4.141 -3.043 11.412 1.00 91.88 90 GLN A C 1
ATOM 721 O O . GLN A 1 90 ? -3.242 -2.788 10.615 1.00 91.88 90 GLN A O 1
ATOM 726 N N . SER A 1 91 ? -4.727 -4.240 11.444 1.00 91.62 91 SER A N 1
ATOM 727 C CA . SER A 1 91 ? -4.341 -5.342 10.555 1.00 91.62 91 SER A CA 1
ATOM 728 C C . SER A 1 91 ? -4.569 -4.989 9.085 1.00 91.62 91 SER A C 1
ATOM 730 O O . SER A 1 91 ? -3.719 -5.269 8.245 1.00 91.62 91 SER A O 1
ATOM 732 N N . MET A 1 92 ? -5.687 -4.331 8.763 1.00 91.88 92 MET A N 1
ATOM 733 C CA . MET A 1 92 ? -5.971 -3.886 7.398 1.00 91.88 92 MET A CA 1
ATOM 734 C C . MET A 1 92 ? -4.964 -2.833 6.942 1.00 91.88 92 MET A C 1
ATOM 736 O O . MET A 1 92 ? -4.414 -2.961 5.854 1.00 91.88 92 MET A O 1
ATOM 740 N N . ILE A 1 93 ? -4.645 -1.846 7.780 1.00 89.69 93 ILE A N 1
ATOM 741 C CA . ILE A 1 93 ? -3.600 -0.856 7.480 1.00 89.69 93 ILE A CA 1
ATOM 742 C C . ILE A 1 93 ? -2.275 -1.554 7.148 1.00 89.69 93 ILE A C 1
ATOM 744 O O . ILE A 1 93 ? -1.653 -1.231 6.137 1.00 89.69 93 ILE A O 1
ATOM 748 N N . MET A 1 94 ? -1.864 -2.526 7.967 1.00 85.62 94 MET A N 1
ATOM 749 C CA . MET A 1 94 ? -0.625 -3.280 7.754 1.00 85.62 94 MET A CA 1
ATOM 750 C C . MET A 1 94 ? -0.627 -4.028 6.419 1.00 85.62 94 MET A C 1
ATOM 752 O O . MET A 1 94 ? 0.377 -4.013 5.716 1.00 85.62 94 MET A O 1
ATOM 756 N N . ILE A 1 95 ? -1.743 -4.657 6.049 1.00 86.50 95 ILE A N 1
ATOM 757 C CA . ILE A 1 95 ? -1.854 -5.393 4.784 1.00 86.50 95 ILE A CA 1
ATOM 758 C C . ILE A 1 95 ? -1.829 -4.434 3.591 1.00 86.50 95 ILE A C 1
ATOM 760 O O . ILE A 1 95 ? -1.059 -4.639 2.656 1.00 86.50 95 ILE A O 1
ATOM 764 N N . PHE A 1 96 ? -2.646 -3.380 3.619 1.00 84.62 96 PHE A N 1
ATOM 765 C CA . PHE A 1 96 ? -2.761 -2.454 2.494 1.00 84.62 96 PHE A CA 1
ATOM 766 C C . PHE A 1 96 ? -1.481 -1.643 2.278 1.00 84.62 96 PHE A C 1
ATOM 768 O O . PHE A 1 96 ? -1.050 -1.513 1.140 1.00 84.62 96 PHE A O 1
ATOM 775 N N . ILE A 1 97 ? -0.866 -1.118 3.341 1.00 80.12 97 ILE A N 1
ATOM 776 C CA . ILE A 1 97 ? 0.323 -0.259 3.226 1.00 80.12 97 ILE A CA 1
ATOM 777 C C . ILE A 1 97 ? 1.617 -1.083 3.224 1.00 80.12 97 ILE A C 1
ATOM 779 O O . ILE A 1 97 ? 2.574 -0.706 2.568 1.00 80.12 97 ILE A O 1
ATOM 783 N N . GLY A 1 98 ? 1.680 -2.191 3.965 1.00 70.56 98 GLY A N 1
ATOM 784 C CA . GLY A 1 98 ? 2.926 -2.937 4.166 1.00 70.56 98 GLY A CA 1
ATOM 785 C C . GLY A 1 98 ? 3.171 -4.090 3.192 1.00 70.56 98 GLY A C 1
ATOM 786 O O . GLY A 1 98 ? 4.293 -4.581 3.128 1.00 70.56 98 GLY A O 1
ATOM 787 N N . LEU A 1 99 ? 2.147 -4.566 2.474 1.00 66.25 99 LEU A N 1
ATOM 788 C CA . LEU A 1 99 ? 2.233 -5.795 1.669 1.00 66.25 99 LEU A CA 1
ATOM 789 C C . LEU A 1 99 ? 1.681 -5.637 0.245 1.00 66.25 99 LEU A C 1
ATOM 791 O O . LEU A 1 99 ? 1.426 -6.642 -0.418 1.00 66.25 99 LEU A O 1
ATOM 795 N N . SER A 1 100 ? 1.471 -4.410 -0.242 1.00 72.00 100 SER A N 1
ATOM 796 C CA . SER A 1 100 ? 0.848 -4.198 -1.551 1.00 72.00 100 SER A CA 1
ATOM 797 C C . SER A 1 100 ? 1.799 -4.564 -2.703 1.00 72.00 100 SER A C 1
ATOM 799 O O . SER A 1 100 ? 2.771 -3.848 -2.946 1.00 72.00 100 SER A O 1
ATOM 801 N N . PRO A 1 101 ? 1.495 -5.605 -3.509 1.00 69.88 101 PRO A N 1
ATOM 802 C CA . PRO A 1 101 ? 2.252 -5.917 -4.730 1.00 69.88 101 PRO A CA 1
ATOM 803 C C . PRO A 1 101 ? 2.217 -4.774 -5.745 1.00 69.88 101 PRO A C 1
ATOM 805 O O . PRO A 1 101 ? 3.077 -4.653 -6.617 1.00 69.88 101 PRO A O 1
ATOM 808 N N . ILE A 1 102 ? 1.149 -3.980 -5.664 1.00 74.19 102 ILE A N 1
ATOM 809 C CA . ILE A 1 102 ? 0.773 -2.985 -6.654 1.00 74.19 102 ILE A CA 1
ATOM 810 C C . ILE A 1 102 ? 1.748 -1.808 -6.604 1.00 74.19 102 ILE A C 1
ATOM 812 O O . ILE A 1 102 ? 2.112 -1.264 -7.645 1.00 74.19 102 ILE A O 1
ATOM 816 N N . GLU A 1 103 ? 2.227 -1.461 -5.410 1.00 79.75 103 GLU A N 1
ATOM 817 C CA . GLU A 1 103 ? 3.205 -0.395 -5.192 1.00 79.75 103 GLU A CA 1
ATOM 818 C C . GLU A 1 103 ? 4.459 -0.574 -6.054 1.00 79.75 103 GLU A C 1
ATOM 820 O O . GLU A 1 103 ? 4.926 0.381 -6.675 1.00 79.75 103 GLU A O 1
ATOM 825 N N . GLY A 1 104 ? 4.924 -1.818 -6.208 1.00 82.94 104 GLY A N 1
ATOM 826 C CA . GLY A 1 104 ? 6.061 -2.143 -7.061 1.00 82.94 104 GLY A CA 1
ATOM 827 C C . GLY A 1 104 ? 5.868 -1.717 -8.520 1.00 82.94 104 GLY A C 1
ATOM 828 O O . GLY A 1 104 ? 6.809 -1.220 -9.134 1.00 82.94 104 GLY A O 1
ATOM 829 N N . PHE A 1 105 ? 4.663 -1.845 -9.086 1.00 86.75 105 PHE A N 1
ATOM 830 C CA . PHE A 1 105 ? 4.398 -1.399 -10.462 1.00 86.75 105 PHE A CA 1
ATOM 831 C C . PHE A 1 105 ? 4.420 0.121 -10.588 1.00 86.75 105 PHE A C 1
ATOM 833 O O . PHE A 1 105 ? 5.000 0.649 -11.537 1.00 86.75 105 PHE A O 1
ATOM 840 N N . PHE A 1 106 ? 3.833 0.826 -9.620 1.00 88.38 106 PHE A N 1
ATOM 841 C CA . PHE A 1 106 ? 3.855 2.287 -9.603 1.00 88.38 106 PHE A CA 1
ATOM 842 C C . PHE A 1 106 ? 5.273 2.828 -9.423 1.00 88.38 106 PHE A C 1
ATOM 844 O O . PHE A 1 106 ? 5.645 3.765 -10.125 1.00 88.38 106 PHE A O 1
ATOM 851 N N . TRP A 1 107 ? 6.085 2.207 -8.564 1.00 87.69 107 TRP A N 1
ATOM 852 C CA . TRP A 1 107 ? 7.496 2.557 -8.405 1.00 87.69 107 TRP A CA 1
ATOM 853 C C . TRP A 1 107 ? 8.290 2.369 -9.702 1.00 87.69 107 TRP A C 1
ATOM 855 O O . TRP A 1 107 ? 8.981 3.288 -10.143 1.00 87.69 107 TRP A O 1
ATOM 865 N N . ARG A 1 108 ? 8.154 1.205 -10.355 1.00 89.69 108 ARG A N 1
ATOM 866 C CA . ARG A 1 108 ? 8.814 0.923 -11.642 1.00 89.69 108 ARG A CA 1
ATOM 867 C C . ARG A 1 108 ? 8.427 1.942 -12.707 1.00 89.69 108 ARG A C 1
ATOM 869 O O . ARG A 1 108 ? 9.290 2.431 -13.430 1.00 89.69 108 ARG A O 1
ATOM 876 N N . GLN A 1 109 ? 7.146 2.294 -12.778 1.00 90.88 109 GLN A N 1
ATOM 877 C CA . GLN A 1 109 ? 6.683 3.284 -13.740 1.00 90.88 109 GLN A CA 1
ATOM 878 C C . GLN A 1 109 ? 7.187 4.692 -13.422 1.00 90.88 109 GLN A C 1
ATOM 880 O O . GLN A 1 109 ? 7.598 5.429 -14.319 1.00 90.88 109 GLN A O 1
ATOM 885 N N . TYR A 1 110 ? 7.175 5.057 -12.142 1.00 90.44 110 TYR A N 1
ATOM 886 C CA . TYR A 1 110 ? 7.658 6.343 -11.670 1.00 90.44 110 TYR A CA 1
ATOM 887 C C . TYR A 1 110 ? 9.140 6.534 -11.986 1.00 90.44 110 TYR A C 1
ATOM 889 O O . TYR A 1 110 ? 9.504 7.556 -12.565 1.00 90.44 110 TYR A O 1
ATOM 897 N N . ILE A 1 111 ? 9.996 5.554 -11.674 1.00 90.25 111 ILE A N 1
ATOM 898 C CA . ILE A 1 111 ? 11.442 5.714 -11.860 1.00 90.25 111 ILE A CA 1
ATOM 899 C C . ILE A 1 111 ? 11.815 5.877 -13.334 1.00 90.25 111 ILE A C 1
ATOM 901 O O . ILE A 1 111 ? 12.615 6.753 -13.658 1.00 90.25 111 ILE A O 1
ATOM 905 N N . VAL A 1 112 ? 11.162 5.132 -14.229 1.00 91.62 112 VAL A N 1
ATOM 906 C CA . VAL A 1 112 ? 11.348 5.225 -15.686 1.00 91.62 112 VAL A CA 1
ATOM 907 C C . VAL A 1 112 ? 11.054 6.631 -16.222 1.00 91.62 112 VAL A C 1
ATOM 909 O O . VAL A 1 112 ? 11.731 7.097 -17.137 1.00 91.62 112 VAL A O 1
ATOM 912 N N . GLN A 1 113 ? 10.065 7.320 -15.649 1.00 89.12 113 GLN A N 1
ATOM 913 C CA . GLN A 1 113 ? 9.641 8.659 -16.076 1.00 89.12 113 GLN A CA 1
ATOM 914 C C . GLN A 1 113 ? 10.274 9.797 -15.259 1.00 89.12 113 GLN A C 1
ATOM 916 O O . GLN A 1 113 ? 10.210 10.965 -15.659 1.00 89.12 113 GLN A O 1
ATOM 921 N N . SER A 1 114 ? 10.880 9.481 -14.116 1.00 89.88 114 SER A N 1
ATOM 922 C CA . SER A 1 114 ? 11.376 10.464 -13.154 1.00 89.88 114 SER A CA 1
ATOM 923 C C . SER A 1 114 ? 12.458 11.383 -13.735 1.00 89.88 114 SER A C 1
ATOM 925 O O . SER A 1 114 ? 13.283 10.981 -14.562 1.00 89.88 114 SER A O 1
ATOM 927 N N . ASP A 1 115 ? 12.493 12.632 -13.262 1.00 89.12 115 ASP A N 1
ATOM 928 C CA . ASP A 1 115 ? 13.592 13.558 -13.570 1.00 89.12 115 ASP A CA 1
ATOM 929 C C . ASP A 1 115 ? 14.924 13.052 -12.994 1.00 89.12 115 ASP A C 1
ATOM 931 O O . ASP A 1 115 ? 15.976 13.261 -13.595 1.00 89.12 115 ASP A O 1
ATOM 935 N N . ALA A 1 116 ? 14.877 12.321 -11.873 1.00 86.62 116 ALA A N 1
ATOM 936 C CA . ALA A 1 116 ? 16.047 11.696 -11.268 1.00 86.62 116 ALA A CA 1
ATOM 937 C C . ALA A 1 116 ? 16.719 10.724 -12.247 1.00 86.62 116 ALA A C 1
ATOM 939 O O . ALA A 1 116 ? 17.890 10.914 -12.576 1.00 86.62 116 ALA A O 1
ATOM 940 N N . ALA A 1 117 ? 15.987 9.749 -12.797 1.00 90.19 117 ALA A N 1
ATOM 941 C CA . ALA A 1 117 ? 16.544 8.816 -13.778 1.00 90.19 117 ALA A CA 1
ATOM 942 C C . ALA A 1 117 ? 17.098 9.530 -15.023 1.00 90.19 117 ALA A C 1
ATOM 944 O O . ALA A 1 117 ? 18.164 9.165 -15.523 1.00 90.19 117 ALA A O 1
ATOM 945 N N . ARG A 1 118 ? 16.424 10.592 -15.487 1.00 90.62 118 ARG A N 1
ATOM 946 C CA . ARG A 1 118 ? 16.912 11.425 -16.598 1.00 90.62 118 ARG A CA 1
ATOM 947 C C . ARG A 1 118 ? 18.226 12.135 -16.257 1.00 90.62 118 ARG A C 1
ATOM 949 O O . ARG A 1 118 ? 19.143 12.116 -17.073 1.00 90.62 118 ARG A O 1
ATOM 956 N N . SER A 1 119 ? 18.353 12.690 -15.051 1.00 91.88 119 SER A N 1
ATOM 957 C CA . SER A 1 119 ? 19.575 13.367 -14.581 1.00 91.88 119 SER A CA 1
ATOM 958 C C . SER A 1 119 ? 20.782 12.430 -14.452 1.00 91.88 119 SER A C 1
ATOM 960 O O . SER A 1 119 ? 21.907 12.838 -14.724 1.00 91.88 119 SER A O 1
ATOM 962 N N . PHE A 1 120 ? 20.545 11.157 -14.124 1.00 92.12 120 PHE A N 1
ATOM 963 C CA . PHE A 1 120 ? 21.575 10.115 -14.075 1.00 92.12 120 PHE A CA 1
ATOM 964 C C . PHE A 1 120 ? 21.899 9.495 -15.446 1.00 92.12 120 PHE A C 1
ATOM 966 O O . PHE A 1 120 ? 22.690 8.557 -15.516 1.00 92.12 120 PHE A O 1
ATOM 973 N N . GLY A 1 121 ? 21.300 9.984 -16.538 1.00 90.81 121 GLY A N 1
ATOM 974 C CA . GLY A 1 121 ? 21.513 9.434 -17.880 1.00 90.81 121 GLY A CA 1
ATOM 975 C C . GLY A 1 121 ? 20.902 8.044 -18.087 1.00 90.81 121 GLY A C 1
ATOM 976 O O . GLY A 1 121 ? 21.254 7.358 -19.040 1.00 90.81 121 GLY A O 1
ATOM 977 N N . LEU A 1 122 ? 19.973 7.628 -17.219 1.00 90.25 122 LEU A N 1
ATOM 978 C CA . LEU A 1 122 ? 19.268 6.341 -17.300 1.00 90.25 122 LEU A CA 1
ATOM 979 C C . LEU A 1 122 ? 18.025 6.406 -18.201 1.00 90.25 122 LEU A C 1
ATOM 981 O O . LEU A 1 122 ? 17.244 5.457 -18.271 1.00 90.25 122 LEU A O 1
ATOM 985 N N . ALA A 1 123 ? 17.818 7.528 -18.891 1.00 84.88 123 ALA A N 1
ATOM 986 C CA . ALA A 1 123 ? 16.727 7.688 -19.839 1.00 84.88 123 ALA A CA 1
ATOM 987 C C . ALA A 1 123 ? 16.836 6.626 -20.948 1.00 84.88 123 ALA A C 1
ATOM 989 O O . ALA A 1 123 ? 17.834 6.564 -21.660 1.00 84.88 123 ALA A O 1
ATOM 990 N N . GLY A 1 124 ? 15.819 5.771 -21.074 1.00 84.38 124 GLY A N 1
ATOM 991 C CA . GLY A 1 124 ? 15.807 4.679 -22.054 1.00 84.38 124 GLY A CA 1
ATOM 992 C C . GLY A 1 124 ? 16.705 3.482 -21.713 1.00 84.38 124 GLY A C 1
ATOM 993 O O . GLY A 1 124 ? 16.786 2.552 -22.508 1.00 84.38 124 GLY A O 1
ATOM 994 N N . ALA A 1 125 ? 17.353 3.462 -20.543 1.00 88.75 125 ALA A N 1
ATOM 995 C CA . ALA A 1 125 ? 18.123 2.303 -20.081 1.00 88.75 125 ALA A CA 1
ATOM 996 C C . ALA A 1 125 ? 17.228 1.162 -19.560 1.00 88.75 125 ALA A C 1
ATOM 998 O O . ALA A 1 125 ? 17.683 0.030 -19.400 1.00 88.75 125 ALA A O 1
ATOM 999 N N . PHE A 1 126 ? 15.959 1.461 -19.270 1.00 91.25 126 PHE A N 1
ATOM 1000 C CA . PHE A 1 126 ? 15.005 0.494 -18.744 1.00 91.25 126 PHE A CA 1
ATOM 1001 C C . PHE A 1 126 ? 14.368 -0.314 -19.880 1.00 91.25 126 PHE A C 1
ATOM 1003 O O . PHE A 1 126 ? 13.821 0.276 -20.810 1.00 91.25 126 PHE A O 1
ATOM 1010 N N . PRO A 1 127 ? 14.405 -1.652 -19.810 1.00 90.75 127 PRO A N 1
ATOM 1011 C CA . PRO A 1 127 ? 13.786 -2.503 -20.814 1.00 90.75 127 PRO A CA 1
ATOM 1012 C C . PRO A 1 127 ? 12.266 -2.595 -20.627 1.00 90.75 127 PRO A C 1
ATOM 1014 O O . PRO A 1 127 ? 11.763 -2.521 -19.506 1.00 90.75 127 PRO A O 1
ATOM 1017 N N . ASP A 1 128 ? 11.539 -2.885 -21.708 1.00 89.44 128 ASP A N 1
ATOM 1018 C CA . ASP A 1 128 ? 10.067 -2.947 -21.698 1.00 89.44 128 ASP A CA 1
ATOM 1019 C C . ASP A 1 128 ? 9.489 -4.017 -20.754 1.00 89.44 128 ASP A C 1
ATOM 1021 O O . ASP A 1 128 ? 8.369 -3.886 -20.262 1.00 89.44 128 ASP A O 1
ATOM 1025 N N . TRP A 1 129 ? 10.252 -5.075 -20.450 1.00 89.31 129 TRP A N 1
ATOM 1026 C CA . TRP A 1 129 ? 9.841 -6.092 -19.476 1.00 89.31 129 TRP A CA 1
ATOM 1027 C C . TRP A 1 129 ? 9.881 -5.589 -18.025 1.00 89.31 129 TRP A C 1
ATOM 1029 O O . TRP A 1 129 ? 9.240 -6.189 -17.159 1.00 89.31 129 TRP A O 1
ATOM 1039 N N . TYR A 1 130 ? 10.625 -4.513 -17.742 1.00 90.50 130 TYR A N 1
ATOM 1040 C CA . TYR A 1 130 ? 10.657 -3.869 -16.428 1.00 90.50 130 TYR A CA 1
ATOM 1041 C C . TYR A 1 130 ? 9.447 -2.945 -16.259 1.00 90.50 130 TYR A C 1
ATOM 1043 O O . TYR A 1 130 ? 8.702 -3.084 -15.284 1.00 90.50 130 TYR A O 1
ATOM 1051 N N . ALA A 1 131 ? 9.241 -2.047 -17.224 1.00 92.56 131 ALA A N 1
ATOM 1052 C CA . ALA A 1 131 ? 8.067 -1.191 -17.349 1.00 92.56 131 ALA A CA 1
ATOM 1053 C C . ALA A 1 131 ? 7.967 -0.634 -18.788 1.00 92.56 131 ALA A C 1
ATOM 1055 O O . ALA A 1 131 ? 8.995 -0.275 -19.365 1.00 92.56 131 ALA A O 1
ATOM 1056 N N . PRO A 1 132 ? 6.759 -0.540 -19.372 1.00 91.44 132 PRO A N 1
ATOM 1057 C CA . PRO A 1 132 ? 6.561 -0.002 -20.711 1.00 91.44 132 PRO A CA 1
ATOM 1058 C C . PRO A 1 132 ? 6.806 1.511 -20.756 1.00 91.44 132 PRO A C 1
ATOM 1060 O O . PRO A 1 132 ? 6.299 2.273 -19.929 1.00 91.44 132 PRO A O 1
ATOM 1063 N N . VAL A 1 133 ? 7.550 1.953 -21.773 1.00 88.25 133 VAL A N 1
ATOM 1064 C CA . VAL A 1 133 ? 7.913 3.370 -21.970 1.00 88.25 133 VAL A CA 1
ATOM 1065 C C . VAL A 1 133 ? 7.112 4.065 -23.073 1.00 88.25 133 VAL A C 1
ATOM 1067 O O . VAL A 1 133 ? 7.110 5.290 -23.157 1.00 88.25 133 VAL A O 1
ATOM 1070 N N . ALA A 1 134 ? 6.437 3.294 -23.930 1.00 87.62 134 ALA A N 1
ATOM 1071 C CA . ALA A 1 134 ? 5.703 3.813 -25.078 1.00 87.62 134 ALA A CA 1
ATOM 1072 C C . ALA A 1 134 ? 4.528 4.700 -24.639 1.00 87.62 134 ALA A C 1
ATOM 1074 O O . ALA A 1 134 ? 3.640 4.239 -23.922 1.00 87.62 134 ALA A O 1
ATOM 1075 N N . GLN A 1 135 ? 4.497 5.949 -25.117 1.00 85.62 135 GLN A N 1
ATOM 1076 C CA . GLN A 1 135 ? 3.505 6.956 -24.717 1.00 85.62 135 GLN A CA 1
ATOM 1077 C C . GLN A 1 135 ? 2.057 6.475 -24.895 1.00 85.62 135 GLN A C 1
ATOM 1079 O O . GLN A 1 135 ? 1.231 6.683 -24.015 1.00 85.62 135 GLN A O 1
ATOM 1084 N N . GLU A 1 136 ? 1.787 5.733 -25.970 1.00 88.75 136 GLU A N 1
ATOM 1085 C CA . GLU A 1 136 ? 0.482 5.128 -26.269 1.00 88.75 136 GLU A CA 1
ATOM 1086 C C . GLU A 1 136 ? -0.041 4.249 -25.122 1.00 88.75 136 GLU A C 1
ATOM 1088 O O . GLU A 1 136 ? -1.231 4.258 -24.813 1.00 88.75 136 GLU A O 1
ATOM 1093 N N . VAL A 1 137 ? 0.852 3.515 -24.451 1.00 88.50 137 VAL A N 1
ATOM 1094 C CA . VAL A 1 137 ? 0.509 2.674 -23.297 1.00 88.50 137 VAL A CA 1
ATOM 1095 C C . VAL A 1 137 ? 0.232 3.542 -22.072 1.00 88.50 137 VAL A C 1
ATOM 1097 O O . VAL A 1 137 ? -0.696 3.270 -21.311 1.00 88.50 137 VAL A O 1
ATOM 1100 N N . LEU A 1 138 ? 1.017 4.601 -21.882 1.00 87.56 138 LEU A N 1
ATOM 1101 C CA . LEU A 1 138 ? 0.942 5.490 -20.719 1.00 87.56 138 LEU A CA 1
ATOM 1102 C C . LEU A 1 138 ? -0.324 6.339 -20.717 1.00 87.56 138 LEU A C 1
ATOM 1104 O O . LEU A 1 138 ? -0.919 6.568 -19.660 1.00 87.56 138 LEU A O 1
ATOM 1108 N N . ASP A 1 139 ? -0.770 6.745 -21.901 1.00 90.62 139 ASP A N 1
ATOM 1109 C CA . ASP A 1 139 ? -1.970 7.554 -22.084 1.00 90.62 139 ASP A CA 1
ATOM 1110 C C . ASP A 1 139 ? -3.240 6.812 -21.641 1.00 90.62 139 ASP A C 1
ATOM 1112 O O . ASP A 1 139 ? -4.201 7.443 -21.197 1.00 90.62 139 ASP A O 1
ATOM 1116 N N . THR A 1 140 ? -3.229 5.472 -21.653 1.00 90.75 140 THR A N 1
ATOM 1117 C CA . THR A 1 140 ? -4.349 4.658 -21.148 1.00 90.75 140 THR A CA 1
ATOM 1118 C C . THR A 1 140 ? -4.537 4.750 -19.632 1.00 90.75 140 THR A C 1
ATOM 1120 O O . THR A 1 140 ? -5.611 4.404 -19.135 1.00 90.75 140 THR A O 1
ATOM 1123 N N . ARG A 1 141 ? -3.511 5.200 -18.886 1.00 87.25 141 ARG A N 1
ATOM 1124 C CA . ARG A 1 141 ? -3.494 5.296 -17.411 1.00 87.25 141 ARG A CA 1
ATOM 1125 C C . ARG A 1 141 ? -3.998 4.027 -16.713 1.00 87.25 141 ARG A C 1
ATOM 1127 O O . ARG A 1 141 ? -4.646 4.091 -15.669 1.00 87.25 141 ARG A O 1
ATOM 1134 N N . SER A 1 142 ? -3.713 2.874 -17.308 1.00 86.81 142 SER A N 1
ATOM 1135 C CA . SER A 1 142 ? -4.209 1.576 -16.869 1.00 86.81 142 SER A CA 1
ATOM 1136 C C . SER A 1 142 ? -3.106 0.528 -16.954 1.00 86.81 142 SER A C 1
ATOM 1138 O O . SER A 1 142 ? -2.345 0.480 -17.918 1.00 86.81 142 SER A O 1
ATOM 1140 N N . PHE A 1 143 ? -3.050 -0.357 -15.957 1.00 86.19 143 PHE A N 1
ATOM 1141 C CA . PHE A 1 143 ? -2.197 -1.549 -16.004 1.00 86.19 143 PHE A CA 1
ATOM 1142 C C . PHE A 1 143 ? -2.828 -2.689 -16.819 1.00 86.19 143 PHE A C 1
ATOM 1144 O O . PHE A 1 143 ? -2.166 -3.680 -17.116 1.00 86.19 143 PHE A O 1
ATOM 1151 N N . PHE A 1 144 ? -4.091 -2.549 -17.236 1.00 87.75 144 PHE A N 1
ATOM 1152 C CA . PHE A 1 144 ? -4.783 -3.506 -18.102 1.00 87.75 144 PHE A CA 1
ATOM 1153 C C . PHE A 1 144 ? -4.436 -3.276 -19.581 1.00 87.75 144 PHE A C 1
ATOM 1155 O O . PHE A 1 144 ? -5.314 -3.065 -20.414 1.00 87.75 144 PHE A O 1
ATOM 1162 N N . HIS A 1 145 ? -3.143 -3.304 -19.904 1.00 90.12 145 HIS A N 1
ATOM 1163 C CA . HIS A 1 145 ? -2.632 -3.235 -21.272 1.00 90.12 145 HIS A CA 1
ATOM 1164 C C . HIS A 1 145 ? -1.739 -4.447 -21.553 1.00 90.12 145 HIS A C 1
ATOM 1166 O O . HIS A 1 145 ? -1.050 -4.941 -20.660 1.00 90.12 145 HIS A O 1
ATOM 1172 N N . THR A 1 146 ? -1.705 -4.923 -22.797 1.00 90.38 146 THR A N 1
ATOM 1173 C CA . THR A 1 146 ? -0.905 -6.100 -23.190 1.00 90.38 146 THR A CA 1
ATOM 1174 C C . THR A 1 146 ? 0.586 -5.921 -22.900 1.00 90.38 146 THR A C 1
ATOM 1176 O O . THR A 1 146 ? 1.251 -6.863 -22.479 1.00 90.38 146 THR A O 1
ATOM 1179 N N . ALA A 1 147 ? 1.094 -4.694 -23.024 1.00 91.00 147 ALA A N 1
ATOM 1180 C CA . ALA A 1 147 ? 2.471 -4.336 -22.673 1.00 91.00 147 ALA A CA 1
ATOM 1181 C C . ALA A 1 147 ? 2.827 -4.597 -21.192 1.00 91.00 147 ALA A C 1
ATOM 1183 O O . ALA A 1 147 ? 3.984 -4.856 -20.876 1.00 91.00 147 ALA A O 1
ATOM 1184 N N . TRP A 1 148 ? 1.846 -4.591 -20.281 1.00 90.94 148 TRP A N 1
ATOM 1185 C CA . TRP A 1 148 ? 2.065 -4.866 -18.857 1.00 90.94 148 TRP A CA 1
ATOM 1186 C C . TRP A 1 148 ? 2.064 -6.358 -18.508 1.00 90.94 148 TRP A C 1
ATOM 1188 O O . TRP A 1 148 ? 2.447 -6.719 -17.396 1.00 90.94 148 TRP A O 1
ATOM 1198 N N . VAL A 1 149 ? 1.689 -7.243 -19.438 1.00 91.75 149 VAL A N 1
ATOM 1199 C CA . VAL A 1 149 ? 1.602 -8.692 -19.186 1.00 91.75 149 VAL A CA 1
ATOM 1200 C C . VAL A 1 149 ? 2.949 -9.272 -18.764 1.00 91.75 149 VAL A C 1
ATOM 1202 O O . VAL A 1 149 ? 3.014 -10.004 -17.778 1.00 91.75 149 VAL A O 1
ATOM 1205 N N . VAL A 1 150 ? 4.034 -8.914 -19.456 1.00 92.38 150 VAL A N 1
ATOM 1206 C CA . VAL A 1 150 ? 5.379 -9.411 -19.124 1.00 92.38 150 VAL A CA 1
ATOM 1207 C C . VAL A 1 150 ? 5.845 -8.905 -17.748 1.00 92.38 150 VAL A C 1
ATOM 1209 O O . VAL A 1 150 ? 6.173 -9.753 -16.912 1.00 92.38 150 VAL A O 1
ATOM 1212 N N . PRO A 1 151 ? 5.807 -7.588 -17.436 1.00 91.06 151 PRO A N 1
ATOM 1213 C CA . PRO A 1 151 ? 6.089 -7.102 -16.085 1.00 91.06 151 PRO A CA 1
ATOM 1214 C C . PRO A 1 151 ? 5.240 -7.773 -14.996 1.00 91.06 151 PRO A C 1
ATOM 1216 O O . PRO A 1 151 ? 5.762 -8.082 -13.921 1.00 91.06 151 PRO A O 1
ATOM 1219 N N . MET A 1 152 ? 3.950 -8.017 -15.268 1.00 89.56 152 MET A N 1
ATOM 1220 C CA . MET A 1 152 ? 3.032 -8.658 -14.323 1.00 89.56 152 MET A CA 1
ATOM 1221 C C . MET A 1 152 ? 3.415 -10.102 -14.021 1.00 89.56 152 MET A C 1
ATOM 1223 O O . MET A 1 152 ? 3.483 -10.484 -12.851 1.00 89.56 152 MET A O 1
ATOM 1227 N N . ILE A 1 153 ? 3.707 -10.890 -15.056 1.00 91.00 153 ILE A N 1
ATOM 1228 C CA . ILE A 1 153 ? 4.135 -12.282 -14.895 1.00 91.00 153 ILE A CA 1
ATOM 1229 C C . ILE A 1 153 ? 5.452 -12.341 -14.125 1.00 91.00 153 ILE A C 1
ATOM 1231 O O . ILE A 1 153 ? 5.567 -13.128 -13.189 1.00 91.00 153 ILE A O 1
ATOM 1235 N N . LEU A 1 154 ? 6.427 -11.493 -14.463 1.00 89.88 154 LEU A N 1
ATOM 1236 C CA . LEU A 1 154 ? 7.708 -11.463 -13.756 1.00 89.88 154 LEU A CA 1
ATOM 1237 C C . LEU A 1 154 ? 7.527 -11.131 -12.275 1.00 89.88 154 LEU A C 1
ATOM 1239 O O . LEU A 1 154 ? 8.085 -11.826 -11.430 1.00 89.88 154 LEU A O 1
ATOM 1243 N N . LEU A 1 155 ? 6.721 -10.117 -11.946 1.00 85.44 155 LEU A N 1
ATOM 1244 C CA . LEU A 1 155 ? 6.451 -9.770 -10.552 1.00 85.44 155 LEU A CA 1
ATOM 1245 C C . LEU A 1 155 ? 5.770 -10.930 -9.815 1.00 85.44 155 LEU A C 1
ATOM 1247 O O . LEU A 1 155 ? 6.225 -11.316 -8.738 1.00 85.44 155 LEU A O 1
ATOM 1251 N N . PHE A 1 156 ? 4.749 -11.542 -10.416 1.00 87.50 156 PHE A N 1
ATOM 1252 C CA . PHE A 1 156 ? 4.080 -12.704 -9.835 1.00 87.50 156 PHE A CA 1
ATOM 1253 C C . PHE A 1 156 ? 5.051 -13.868 -9.591 1.00 87.50 156 PHE A C 1
ATOM 1255 O O . PHE A 1 156 ? 5.076 -14.425 -8.496 1.00 87.50 156 PHE A O 1
ATOM 1262 N N . VAL A 1 157 ? 5.906 -14.192 -10.566 1.00 90.88 157 VAL A N 1
ATOM 1263 C CA . VAL A 1 157 ? 6.931 -15.234 -10.420 1.00 90.88 157 VAL A CA 1
ATOM 1264 C C . VAL A 1 157 ? 7.888 -14.893 -9.281 1.00 90.88 157 VAL A C 1
ATOM 1266 O O . VAL A 1 157 ? 8.133 -15.750 -8.437 1.00 90.88 157 VAL A O 1
ATOM 1269 N N . THR A 1 158 ? 8.378 -13.652 -9.188 1.00 87.06 158 THR A N 1
ATOM 1270 C CA . THR A 1 158 ? 9.252 -13.254 -8.069 1.00 87.06 158 THR A CA 1
ATOM 1271 C C . THR A 1 158 ? 8.562 -13.361 -6.711 1.00 87.06 158 THR A C 1
ATOM 1273 O O . THR A 1 158 ? 9.193 -13.784 -5.746 1.00 87.06 158 THR A O 1
ATOM 1276 N N . MET A 1 159 ? 7.262 -13.061 -6.634 1.00 86.25 159 MET A N 1
ATOM 1277 C CA . MET A 1 159 ? 6.485 -13.227 -5.404 1.00 86.25 159 MET A CA 1
ATOM 1278 C C . MET A 1 159 ? 6.321 -14.696 -5.020 1.00 86.25 159 MET A C 1
ATOM 1280 O O . MET A 1 159 ? 6.487 -15.043 -3.854 1.00 86.25 159 MET A O 1
ATOM 1284 N N . VAL A 1 160 ? 6.023 -15.565 -5.989 1.00 89.38 160 VAL A N 1
ATOM 1285 C CA . VAL A 1 160 ? 5.906 -17.010 -5.753 1.00 89.38 160 VAL A CA 1
ATOM 1286 C C . VAL A 1 160 ? 7.246 -17.590 -5.314 1.00 89.38 160 VAL A C 1
ATOM 1288 O O . VAL A 1 160 ? 7.290 -18.308 -4.321 1.00 89.38 160 VAL A O 1
ATOM 1291 N N . VAL A 1 161 ? 8.336 -17.246 -6.003 1.00 92.69 161 VAL A N 1
ATOM 1292 C CA . VAL A 1 161 ? 9.689 -17.698 -5.647 1.00 92.69 161 VAL A CA 1
ATOM 1293 C C . VAL A 1 161 ? 10.062 -17.225 -4.246 1.00 92.69 161 VAL A C 1
ATOM 1295 O O . VAL A 1 161 ? 10.452 -18.047 -3.424 1.00 92.69 161 VAL A O 1
ATOM 1298 N N . GLY A 1 162 ? 9.866 -15.939 -3.935 1.00 88.31 162 GLY A N 1
ATOM 1299 C CA . GLY A 1 162 ? 10.128 -15.409 -2.595 1.00 88.31 162 GLY A CA 1
ATOM 1300 C C . GLY A 1 162 ? 9.269 -16.078 -1.521 1.00 88.31 162 GLY A C 1
ATOM 1301 O O . GLY A 1 162 ? 9.738 -16.333 -0.414 1.00 88.31 162 GLY A O 1
ATOM 1302 N N . ARG A 1 163 ? 8.020 -16.437 -1.844 1.00 88.06 163 ARG A N 1
ATOM 1303 C CA . ARG A 1 163 ? 7.167 -17.176 -0.912 1.00 88.06 163 ARG A CA 1
ATOM 1304 C C . ARG A 1 163 ? 7.663 -18.602 -0.687 1.00 88.06 163 ARG A C 1
ATOM 1306 O O . ARG A 1 163 ? 7.647 -19.032 0.460 1.00 88.06 163 ARG A O 1
ATOM 1313 N N . VAL A 1 164 ? 8.089 -19.308 -1.734 1.00 93.50 164 VAL A N 1
ATOM 1314 C CA . VAL A 1 164 ? 8.638 -20.672 -1.634 1.00 93.50 164 VAL A CA 1
ATOM 1315 C C . VAL A 1 164 ? 9.944 -20.690 -0.844 1.00 93.50 164 VAL A C 1
ATOM 1317 O O . VAL A 1 164 ? 10.118 -21.576 -0.021 1.00 93.50 164 VAL A O 1
ATOM 1320 N N . ASP A 1 165 ? 10.817 -19.704 -1.046 1.00 91.75 165 ASP A N 1
ATOM 1321 C CA . ASP A 1 165 ? 12.075 -19.563 -0.297 1.00 91.75 165 ASP A CA 1
ATOM 1322 C C . ASP A 1 165 ? 1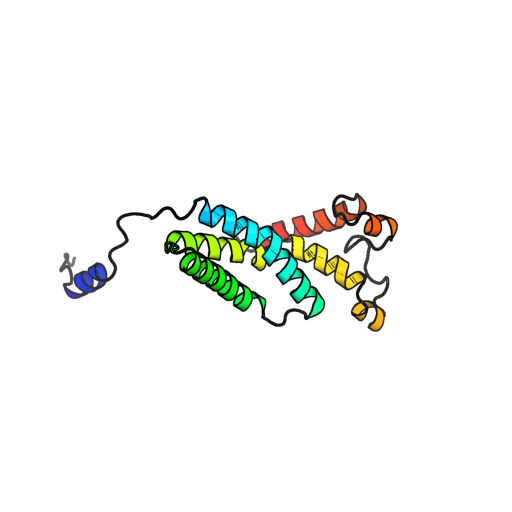1.843 -19.306 1.205 1.00 91.75 165 ASP A C 1
ATOM 1324 O O . ASP A 1 165 ? 12.619 -19.733 2.051 1.00 91.75 165 ASP A O 1
ATOM 1328 N N . SER A 1 166 ? 10.736 -18.639 1.550 1.00 87.00 166 SER A N 1
ATOM 1329 C CA . SER A 1 166 ? 10.362 -18.339 2.941 1.00 87.00 166 SER A CA 1
ATOM 1330 C C . SER A 1 166 ? 9.679 -19.486 3.711 1.00 87.00 166 SER A C 1
ATOM 1332 O O . SER A 1 166 ? 9.273 -19.265 4.857 1.00 87.00 166 SER A O 1
ATOM 1334 N N . LEU A 1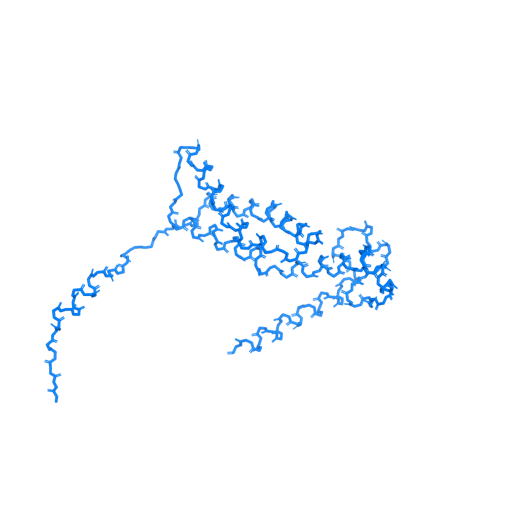 167 ? 9.451 -20.647 3.081 1.00 78.81 167 LEU A N 1
ATOM 1335 C CA . LEU A 1 167 ? 8.823 -21.834 3.691 1.00 78.81 167 LEU A CA 1
ATOM 1336 C C . LEU A 1 167 ? 9.871 -22.772 4.296 1.00 78.81 167 LEU A C 1
ATOM 1338 O O . LEU A 1 167 ? 9.583 -23.289 5.399 1.00 78.81 167 LEU A O 1
#

Foldseek 3Di:
DDDDPPPVVVVVVCVVDDDDPDDDDQDDPLLVVLLVCLQPPVLVVLLVCCLPVNPPPCLVVSLVVSLVVSQVVCVVVVHGHDPSNSVSSSVSNCCRRVPDLVSQQVNLVSCQPDPVCVVVVVNVVDDLLSPNDDVVVVVVVDCPDPSNPSVVVVSVVVVVVVVVVVD

pLDDT: mean 85.31, std 9.93, range [44.62, 95.5]

Radius of gyration: 23.73 Å; chains: 1; bounding box: 42×54×71 Å